Protein AF-A0A2K9NFV5-F1 (afdb_monomer)

Structure (mmCIF, N/CA/C/O backbone):
data_AF-A0A2K9NFV5-F1
#
_entry.id   AF-A0A2K9NFV5-F1
#
loop_
_atom_site.group_PDB
_atom_site.id
_atom_site.type_symbol
_atom_site.label_atom_id
_atom_site.label_alt_id
_atom_site.label_comp_id
_atom_site.label_asym_id
_atom_site.label_entity_id
_atom_site.label_seq_id
_atom_site.pdbx_PDB_ins_code
_atom_site.Cartn_x
_atom_site.Cartn_y
_atom_site.Cartn_z
_atom_site.occupancy
_atom_site.B_iso_or_equiv
_atom_site.auth_seq_id
_atom_site.auth_comp_id
_atom_site.auth_asym_id
_atom_site.auth_atom_id
_atom_site.pdbx_PDB_model_num
ATOM 1 N N . MET A 1 1 ? 14.684 -4.913 -15.120 1.00 74.38 1 MET A N 1
ATOM 2 C CA . MET A 1 1 ? 13.419 -5.597 -14.774 1.00 74.38 1 MET A CA 1
ATOM 3 C C . MET A 1 1 ? 12.395 -5.306 -15.855 1.00 74.38 1 MET A C 1
ATOM 5 O O . MET A 1 1 ? 12.165 -4.138 -16.155 1.00 74.38 1 MET A O 1
ATOM 9 N N . THR A 1 2 ? 11.836 -6.340 -16.482 1.00 85.75 2 THR A N 1
ATOM 10 C CA . THR A 1 2 ? 10.852 -6.182 -17.564 1.00 85.75 2 THR A CA 1
ATOM 11 C C . THR A 1 2 ? 9.449 -5.922 -17.002 1.00 85.75 2 THR A C 1
ATOM 13 O O . THR A 1 2 ? 9.197 -6.104 -15.810 1.00 85.75 2 THR A O 1
ATOM 16 N N . SER A 1 3 ? 8.496 -5.509 -17.845 1.00 85.94 3 SER A N 1
ATOM 17 C CA . SER A 1 3 ? 7.088 -5.398 -17.425 1.00 85.94 3 SER A CA 1
ATOM 18 C C . SER A 1 3 ? 6.488 -6.751 -17.016 1.00 85.94 3 SER A C 1
ATOM 20 O O . SER A 1 3 ? 5.606 -6.789 -16.162 1.00 85.94 3 SER A O 1
ATOM 22 N N . ALA A 1 4 ? 6.961 -7.858 -17.599 1.00 88.81 4 ALA A N 1
ATOM 23 C CA . ALA A 1 4 ? 6.512 -9.201 -17.237 1.00 88.81 4 ALA A CA 1
ATOM 24 C C . ALA A 1 4 ? 6.977 -9.583 -15.823 1.00 88.81 4 ALA A C 1
ATOM 26 O O . ALA A 1 4 ? 6.178 -10.088 -15.034 1.00 88.81 4 ALA A O 1
ATOM 27 N N . ASP A 1 5 ? 8.225 -9.258 -15.478 1.00 91.38 5 ASP A N 1
ATOM 28 C CA . ASP A 1 5 ? 8.765 -9.473 -14.130 1.00 91.38 5 ASP A CA 1
ATOM 29 C C . ASP A 1 5 ? 8.005 -8.641 -13.094 1.00 91.38 5 ASP A C 1
ATOM 31 O O . ASP A 1 5 ? 7.641 -9.148 -12.038 1.00 91.38 5 ASP A O 1
ATOM 35 N N . PHE A 1 6 ? 7.684 -7.385 -13.425 1.00 91.81 6 PHE A N 1
ATOM 36 C CA . PHE A 1 6 ? 6.887 -6.518 -12.556 1.00 91.81 6 PHE A CA 1
ATOM 37 C C . PHE A 1 6 ? 5.482 -7.059 -12.314 1.00 91.81 6 PHE A C 1
ATOM 39 O O . PHE A 1 6 ? 5.028 -7.119 -11.173 1.00 91.81 6 PHE A O 1
ATOM 46 N N . ARG A 1 7 ? 4.806 -7.536 -13.363 1.00 92.62 7 ARG A N 1
ATOM 47 C CA . ARG A 1 7 ? 3.506 -8.198 -13.210 1.00 92.62 7 ARG A CA 1
ATOM 48 C C . ARG A 1 7 ? 3.604 -9.451 -12.339 1.00 92.62 7 ARG A C 1
ATOM 50 O O . ARG A 1 7 ? 2.715 -9.689 -11.522 1.00 92.62 7 ARG A O 1
ATOM 57 N N . ARG A 1 8 ? 4.667 -10.244 -12.503 1.00 94.56 8 ARG A N 1
ATOM 58 C CA . ARG A 1 8 ? 4.910 -11.445 -11.694 1.00 94.56 8 ARG A CA 1
ATOM 59 C C . ARG A 1 8 ? 5.113 -11.086 -10.224 1.00 94.56 8 ARG A C 1
ATOM 61 O O . ARG A 1 8 ? 4.500 -11.719 -9.373 1.00 94.56 8 ARG A O 1
ATOM 68 N N . GLU A 1 9 ? 5.900 -10.051 -9.937 1.00 95.06 9 GLU A N 1
ATOM 69 C CA . GLU A 1 9 ? 6.108 -9.541 -8.578 1.00 95.06 9 GLU A CA 1
ATOM 70 C C . GLU A 1 9 ? 4.779 -9.110 -7.934 1.00 95.06 9 GLU A C 1
ATOM 72 O O . GLU A 1 9 ? 4.457 -9.546 -6.830 1.00 95.06 9 GLU A O 1
ATOM 77 N N . LEU A 1 10 ? 3.971 -8.320 -8.651 1.00 95.31 10 LEU A N 1
ATOM 78 C CA . LEU A 1 10 ? 2.656 -7.864 -8.185 1.00 95.31 10 LEU A CA 1
ATOM 79 C C . LEU A 1 10 ? 1.714 -9.032 -7.873 1.00 95.31 10 LEU A C 1
ATOM 81 O O . LEU A 1 10 ? 1.099 -9.067 -6.809 1.00 95.31 10 LEU A O 1
ATOM 85 N N . THR A 1 11 ? 1.642 -10.008 -8.779 1.00 95.25 11 THR A N 1
ATOM 86 C CA . THR A 1 11 ? 0.772 -11.185 -8.632 1.00 95.25 11 THR A CA 1
ATOM 87 C C . THR A 1 11 ? 1.238 -12.085 -7.487 1.00 95.25 11 THR A C 1
ATOM 89 O O . THR A 1 11 ? 0.414 -12.644 -6.774 1.00 95.25 11 THR A O 1
ATOM 92 N N . LEU A 1 12 ? 2.552 -12.192 -7.266 1.00 95.75 12 LEU A N 1
ATOM 93 C CA . LEU A 1 12 ? 3.117 -12.965 -6.162 1.00 95.75 12 LEU A CA 1
ATOM 94 C C . LEU A 1 12 ? 2.791 -12.342 -4.798 1.00 95.75 12 LEU A C 1
ATOM 96 O O . LEU A 1 12 ? 2.523 -13.064 -3.843 1.00 95.75 12 LEU A O 1
ATOM 100 N N . VAL A 1 13 ? 2.863 -11.013 -4.685 1.00 95.50 13 VAL A N 1
ATOM 101 C CA . VAL A 1 13 ? 2.650 -10.320 -3.404 1.00 95.50 13 VAL A CA 1
ATOM 102 C C . VAL A 1 13 ? 1.163 -10.114 -3.107 1.00 95.50 13 VAL A C 1
ATOM 104 O O . VAL A 1 13 ? 0.761 -10.207 -1.952 1.00 95.50 13 VAL A O 1
ATOM 107 N N . MET A 1 14 ? 0.350 -9.851 -4.130 1.00 94.38 14 MET A N 1
ATOM 108 C CA . MET A 1 14 ? -1.080 -9.551 -4.008 1.00 94.38 14 MET A CA 1
ATOM 109 C C . MET A 1 14 ? -1.882 -10.345 -5.055 1.00 94.38 14 MET A C 1
ATOM 111 O O . MET A 1 14 ? -2.374 -9.764 -6.029 1.00 94.38 14 MET A O 1
ATOM 115 N N . PRO A 1 15 ? -2.033 -11.671 -4.872 1.00 94.06 15 PRO A N 1
ATOM 116 C CA . PRO A 1 15 ? -2.670 -12.548 -5.859 1.00 94.06 15 PRO A CA 1
ATOM 117 C C . PRO A 1 15 ? -4.173 -12.292 -6.034 1.00 94.06 15 PRO A C 1
ATOM 119 O O . PRO A 1 15 ? -4.721 -12.572 -7.093 1.00 94.06 15 PRO A O 1
ATOM 122 N N . GLY A 1 16 ? -4.845 -11.733 -5.022 1.00 92.56 16 GLY A N 1
ATOM 123 C CA . GLY A 1 16 ? -6.282 -11.433 -5.070 1.00 92.56 16 GLY A CA 1
ATOM 124 C C . GLY A 1 16 ? -6.661 -10.188 -5.881 1.00 92.56 16 GLY A C 1
ATOM 125 O O . GLY A 1 16 ? -7.844 -9.879 -5.993 1.00 92.56 16 GLY A O 1
ATOM 126 N N . TYR A 1 17 ? -5.684 -9.455 -6.421 1.00 92.88 17 TYR A N 1
ATOM 127 C CA . TYR A 1 17 ? -5.917 -8.252 -7.220 1.00 92.88 17 TYR A CA 1
ATOM 128 C C . TYR A 1 17 ? -5.753 -8.555 -8.709 1.00 92.88 17 TYR A C 1
ATOM 130 O O . TYR A 1 17 ? -4.771 -9.163 -9.133 1.00 92.88 17 TYR A O 1
ATOM 138 N N . ASN A 1 18 ? -6.685 -8.063 -9.525 1.00 92.88 18 ASN A N 1
ATOM 139 C CA . ASN A 1 18 ? -6.529 -8.066 -10.973 1.00 92.88 18 ASN A CA 1
ATOM 140 C C . ASN A 1 18 ? -5.650 -6.882 -11.397 1.00 92.88 18 ASN A C 1
ATOM 142 O O . ASN A 1 18 ? -6.052 -5.729 -11.240 1.00 92.88 18 ASN A O 1
ATOM 146 N N . TRP A 1 19 ? -4.452 -7.170 -11.912 1.00 94.50 19 TRP A N 1
ATOM 147 C CA . TRP A 1 19 ? -3.429 -6.172 -12.228 1.00 94.50 19 TRP A CA 1
ATOM 148 C C . TRP A 1 19 ? -3.434 -5.750 -13.701 1.00 94.50 19 TRP A C 1
ATOM 150 O O . TRP A 1 19 ? -3.197 -6.557 -14.602 1.00 94.50 19 TRP A O 1
ATOM 160 N N . VAL A 1 20 ? -3.574 -4.445 -13.930 1.00 94.19 20 VAL A N 1
ATOM 161 C CA . VAL A 1 20 ? -3.403 -3.775 -15.223 1.00 94.19 20 VAL A CA 1
ATOM 162 C C . VAL A 1 20 ? -2.106 -2.973 -15.200 1.00 94.19 20 VAL A C 1
ATOM 164 O O . VAL A 1 20 ? -1.942 -2.074 -14.377 1.00 94.19 20 VAL A O 1
ATOM 167 N N . LEU A 1 21 ? -1.173 -3.286 -16.103 1.00 94.31 21 LEU A N 1
ATOM 168 C CA . LEU A 1 21 ? 0.076 -2.535 -16.254 1.00 94.31 21 LEU A CA 1
ATOM 169 C C . LEU A 1 21 ? -0.096 -1.422 -17.286 1.00 94.31 21 LEU A C 1
ATOM 171 O O . LEU A 1 21 ? -0.488 -1.669 -18.425 1.00 94.31 21 LEU A O 1
ATOM 175 N N . HIS A 1 22 ? 0.290 -0.211 -16.905 1.00 90.75 22 HIS A N 1
ATOM 176 C CA . HIS A 1 22 ? 0.273 0.969 -17.758 1.00 90.75 22 HIS A CA 1
ATOM 177 C C . HIS A 1 22 ? 1.662 1.176 -18.349 1.00 90.75 22 HIS A C 1
ATOM 179 O O . HIS A 1 22 ? 2.636 1.407 -17.628 1.00 90.75 22 HIS A O 1
ATOM 185 N N . ARG A 1 23 ? 1.767 1.082 -19.675 1.00 78.44 23 ARG A N 1
ATOM 186 C CA . ARG A 1 23 ? 3.019 1.346 -20.388 1.00 78.44 23 ARG A CA 1
ATOM 187 C C . ARG A 1 23 ? 3.164 2.850 -20.603 1.00 78.44 23 ARG A C 1
ATOM 189 O O . ARG A 1 23 ? 2.333 3.451 -21.277 1.00 78.44 23 ARG A O 1
ATOM 196 N N . SER A 1 24 ? 4.231 3.444 -20.073 1.00 75.69 24 SER A N 1
ATOM 197 C CA . SER A 1 24 ? 4.627 4.808 -20.429 1.00 75.69 24 SER A CA 1
ATOM 198 C C . SER A 1 24 ? 5.633 4.760 -21.574 1.00 75.69 24 SER A C 1
ATOM 200 O O . SER A 1 24 ? 6.654 4.086 -21.466 1.00 75.69 24 SER A O 1
ATOM 202 N N . ARG A 1 25 ? 5.356 5.476 -22.670 1.00 74.31 25 ARG A N 1
ATOM 203 C CA . ARG A 1 25 ? 6.311 5.637 -23.784 1.00 74.31 25 ARG A CA 1
ATOM 204 C C . ARG A 1 25 ? 7.403 6.668 -23.478 1.00 74.31 25 ARG A C 1
ATOM 206 O O . ARG A 1 25 ? 8.461 6.618 -24.086 1.00 74.31 25 ARG A O 1
ATOM 213 N N . TYR A 1 26 ? 7.147 7.569 -22.531 1.00 76.44 26 TYR A N 1
ATOM 214 C CA . TYR A 1 26 ? 7.995 8.733 -22.251 1.00 76.44 26 TYR A CA 1
ATOM 215 C C . TYR A 1 26 ? 8.881 8.565 -21.011 1.00 76.44 26 TYR A C 1
ATOM 217 O O . TYR A 1 26 ? 9.836 9.310 -20.833 1.00 76.44 26 TYR A O 1
ATOM 225 N N . ALA A 1 27 ? 8.580 7.590 -20.151 1.00 78.12 27 ALA A N 1
ATOM 226 C CA . ALA A 1 27 ? 9.325 7.336 -18.921 1.00 78.12 27 ALA A CA 1
ATOM 227 C C . ALA A 1 27 ? 9.629 5.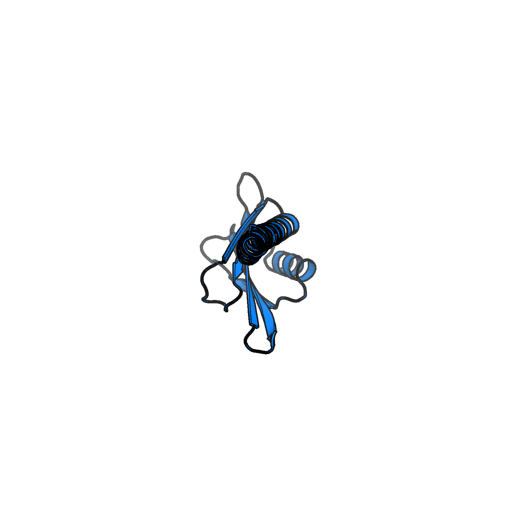834 -18.790 1.00 78.12 27 ALA A C 1
ATOM 229 O O . ALA A 1 27 ? 8.928 5.135 -18.056 1.00 78.12 27 ALA A O 1
ATOM 230 N N . PRO A 1 28 ? 10.649 5.309 -19.496 1.00 78.00 28 PRO A N 1
ATOM 231 C CA . PRO A 1 28 ? 10.972 3.878 -19.480 1.00 78.00 28 PRO A CA 1
ATOM 232 C C . PRO A 1 28 ? 11.445 3.386 -18.102 1.00 78.00 28 PRO A C 1
ATOM 234 O O . PRO A 1 28 ? 11.357 2.199 -17.795 1.00 78.00 28 PRO A O 1
ATOM 237 N N . THR A 1 29 ? 11.915 4.302 -17.253 1.00 86.88 29 THR A N 1
ATOM 238 C CA . THR A 1 29 ? 12.343 4.040 -15.874 1.00 86.88 29 THR A CA 1
ATOM 239 C C . THR A 1 29 ? 11.183 3.945 -14.882 1.00 86.88 29 THR A C 1
ATOM 241 O O . THR A 1 29 ? 11.396 3.527 -13.742 1.00 86.88 29 THR A O 1
ATOM 244 N N . VAL A 1 30 ? 9.962 4.305 -15.295 1.00 90.62 30 VAL A N 1
ATOM 245 C CA . VAL A 1 30 ? 8.766 4.305 -14.449 1.00 90.62 30 VAL A CA 1
ATOM 246 C C . VAL A 1 30 ? 7.781 3.256 -14.949 1.00 90.62 30 VAL A C 1
ATOM 248 O O . VAL A 1 30 ? 7.309 3.293 -16.083 1.00 90.62 30 VAL A O 1
ATOM 251 N N . GLN A 1 31 ? 7.418 2.329 -14.070 1.00 93.06 31 GLN A N 1
ATOM 252 C CA . GLN A 1 31 ? 6.400 1.318 -14.327 1.00 93.06 31 GLN A CA 1
ATOM 253 C C . GLN A 1 31 ? 5.214 1.573 -13.406 1.00 93.06 31 GLN A C 1
ATOM 255 O O . GLN A 1 31 ? 5.373 1.678 -12.193 1.00 93.06 31 GLN A O 1
ATOM 260 N N . ARG A 1 32 ? 4.011 1.671 -13.973 1.00 94.62 32 ARG A N 1
ATOM 261 C CA . ARG A 1 32 ? 2.781 1.892 -13.208 1.00 94.62 32 ARG A CA 1
ATOM 262 C C . ARG A 1 32 ? 1.844 0.710 -13.394 1.00 94.62 32 ARG A C 1
ATOM 264 O O . ARG A 1 32 ? 1.665 0.231 -14.509 1.00 94.62 32 ARG A O 1
ATOM 271 N N . ALA A 1 33 ? 1.225 0.263 -12.314 1.0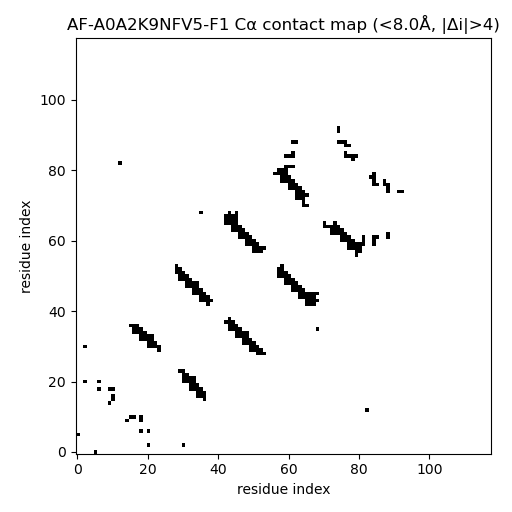0 95.19 33 ALA A N 1
ATOM 272 C CA . ALA A 1 33 ? 0.197 -0.761 -12.334 1.00 95.19 33 ALA A CA 1
ATOM 273 C C . ALA A 1 33 ? -0.994 -0.339 -11.474 1.00 95.19 33 ALA A C 1
ATOM 275 O O . ALA A 1 33 ? -0.825 0.313 -10.445 1.00 95.19 33 ALA A O 1
ATOM 276 N N . THR A 1 34 ? -2.189 -0.727 -11.899 1.00 95.12 34 THR A N 1
ATOM 277 C CA . THR A 1 34 ? -3.420 -0.595 -11.121 1.00 95.12 34 THR A CA 1
ATOM 278 C C . THR A 1 34 ? -3.966 -1.986 -10.855 1.00 95.12 34 THR A C 1
ATOM 280 O O . THR A 1 34 ? -4.176 -2.750 -11.791 1.00 95.12 34 THR A O 1
ATOM 283 N N . GLY A 1 35 ? -4.155 -2.319 -9.586 1.00 93.56 35 GLY A N 1
ATOM 284 C CA . GLY A 1 35 ? -4.783 -3.546 -9.129 1.00 93.56 35 GLY A CA 1
ATOM 285 C C . GLY A 1 35 ? -6.195 -3.250 -8.656 1.00 93.56 35 GLY A C 1
ATOM 286 O O . GLY A 1 35 ? -6.390 -2.317 -7.884 1.00 93.56 35 GLY A O 1
ATOM 287 N N . THR A 1 36 ? -7.172 -4.047 -9.066 1.00 92.38 36 THR A N 1
ATOM 288 C CA . THR A 1 36 ? -8.537 -3.962 -8.531 1.00 92.38 36 THR A CA 1
ATOM 289 C C . THR A 1 36 ? -8.955 -5.293 -7.936 1.00 92.38 36 THR A C 1
ATOM 291 O O . THR A 1 36 ? -8.778 -6.333 -8.572 1.00 92.38 36 THR A O 1
ATOM 294 N N . GLN A 1 37 ? -9.543 -5.257 -6.748 1.00 91.44 37 GLN A N 1
ATOM 295 C CA . GLN A 1 37 ? -10.150 -6.410 -6.098 1.00 91.44 37 GLN A CA 1
ATOM 296 C C . GLN A 1 37 ? -11.603 -6.071 -5.763 1.00 91.44 37 GLN A C 1
ATOM 298 O O . GLN A 1 37 ? -11.887 -5.033 -5.166 1.00 91.44 37 GLN A O 1
ATOM 303 N N . SER A 1 38 ? -12.525 -6.930 -6.196 1.00 84.38 38 SER A N 1
ATOM 304 C CA . SER A 1 38 ? -13.950 -6.810 -5.887 1.00 84.38 38 SER A CA 1
ATOM 305 C C . SER A 1 38 ? -14.363 -7.936 -4.948 1.00 84.38 38 SER A C 1
ATOM 307 O O . SER A 1 38 ? -13.983 -9.086 -5.166 1.00 84.38 38 SER A O 1
ATOM 309 N N . SER A 1 39 ? -15.131 -7.611 -3.909 1.00 76.19 39 SER A N 1
ATOM 310 C CA . SER A 1 39 ? -15.672 -8.578 -2.940 1.00 76.19 39 SER A CA 1
ATOM 311 C C . SER A 1 39 ? -17.204 -8.686 -2.982 1.00 76.19 39 SER A C 1
ATOM 313 O O . SER A 1 39 ? -17.829 -9.060 -1.993 1.00 76.19 39 SER A O 1
ATOM 315 N N . GLY A 1 40 ? -17.820 -8.392 -4.134 1.00 67.75 40 GLY A N 1
ATOM 316 C CA . GLY A 1 40 ? -19.279 -8.298 -4.263 1.00 67.75 40 GLY A CA 1
ATOM 317 C C . GLY A 1 40 ? -19.848 -7.017 -3.630 1.00 67.75 40 GLY A C 1
ATOM 318 O O . GLY A 1 40 ? -19.129 -6.252 -2.988 1.00 67.75 40 GLY A O 1
ATOM 319 N N . PHE A 1 41 ? -21.138 -6.737 -3.855 1.00 58.53 41 PHE A N 1
ATOM 320 C CA . PHE A 1 41 ? -21.855 -5.576 -3.287 1.00 58.53 41 PHE A CA 1
ATOM 321 C C . PHE A 1 41 ? -21.147 -4.211 -3.476 1.00 58.53 41 PHE A C 1
ATOM 323 O O . PHE A 1 41 ? -20.957 -3.463 -2.521 1.00 58.53 41 PHE A O 1
ATOM 330 N N . ASN A 1 42 ? -20.733 -3.868 -4.705 1.00 60.16 42 ASN A N 1
ATOM 331 C CA . ASN A 1 42 ? -20.090 -2.580 -5.043 1.00 60.16 42 ASN A CA 1
ATOM 332 C C . ASN A 1 42 ? -18.835 -2.220 -4.216 1.00 60.16 42 ASN A C 1
ATOM 334 O O . ASN A 1 42 ? -18.385 -1.075 -4.240 1.00 60.16 42 ASN A O 1
ATOM 338 N N . ARG A 1 43 ? -18.231 -3.184 -3.509 1.00 68.69 43 ARG A N 1
ATOM 339 C CA . ARG A 1 43 ? -16.973 -2.981 -2.785 1.00 68.69 43 ARG A CA 1
ATOM 340 C C . ARG A 1 43 ? -15.820 -3.196 -3.757 1.00 68.69 43 ARG A C 1
ATOM 342 O O . ARG A 1 43 ? -15.585 -4.324 -4.199 1.00 68.69 43 ARG A O 1
ATOM 349 N N . LEU A 1 44 ? -15.137 -2.109 -4.118 1.00 84.81 44 LEU A N 1
ATOM 350 C CA . LEU A 1 44 ? -13.977 -2.133 -5.007 1.00 84.81 44 LEU A CA 1
ATOM 351 C C . LEU A 1 44 ? -12.755 -1.562 -4.292 1.00 84.81 44 LEU A C 1
ATOM 353 O O . LEU A 1 44 ? -12.618 -0.347 -4.158 1.00 84.81 44 LEU A O 1
ATOM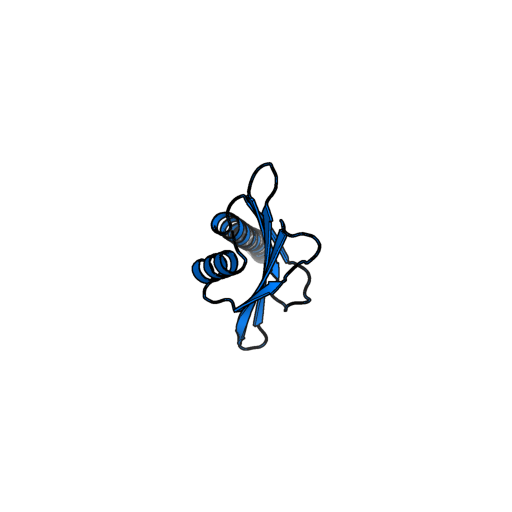 357 N N . SER A 1 45 ? -11.839 -2.446 -3.906 1.00 88.62 45 SER A N 1
ATOM 358 C CA . SER A 1 45 ? -10.505 -2.049 -3.473 1.00 88.62 45 SER A CA 1
ATOM 359 C C . SER A 1 45 ? -9.642 -1.774 -4.699 1.00 88.62 45 SER A C 1
ATOM 361 O O . SER A 1 45 ? -9.477 -2.645 -5.561 1.00 88.62 45 SER A O 1
ATOM 363 N N . THR A 1 46 ? -9.091 -0.568 -4.790 1.00 93.00 46 THR A N 1
ATOM 364 C CA . THR A 1 46 ? -8.164 -0.178 -5.854 1.00 93.00 46 THR A CA 1
ATOM 365 C C . THR A 1 46 ? -6.795 0.106 -5.265 1.00 93.00 46 THR A C 1
ATOM 367 O O . THR A 1 46 ? -6.656 0.933 -4.370 1.00 93.00 46 THR A O 1
ATO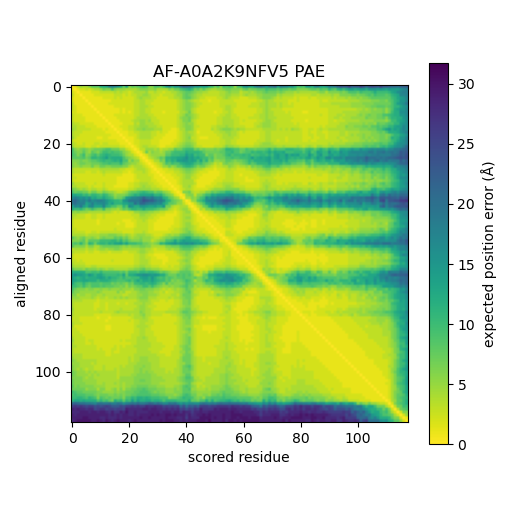M 370 N N . LEU A 1 47 ? -5.770 -0.529 -5.826 1.00 94.81 47 LEU A N 1
ATOM 371 C CA . LEU A 1 47 ? -4.370 -0.241 -5.559 1.00 94.81 47 LEU A CA 1
ATOM 372 C C . LEU A 1 47 ? -3.711 0.353 -6.795 1.00 94.81 47 LEU A C 1
ATOM 374 O O . LEU A 1 47 ? -3.884 -0.140 -7.906 1.00 94.81 47 LEU A O 1
ATOM 378 N N . GLN A 1 48 ? -2.889 1.374 -6.608 1.00 95.50 48 GLN A N 1
ATOM 379 C CA . GLN A 1 48 ? -1.947 1.829 -7.618 1.00 95.50 48 GLN A CA 1
ATOM 380 C C . GLN A 1 48 ? -0.533 1.601 -7.107 1.00 95.50 48 GLN A C 1
ATOM 382 O O . GLN A 1 48 ? -0.202 2.006 -6.000 1.00 95.50 48 GLN A O 1
ATOM 387 N N . VAL A 1 49 ? 0.305 0.984 -7.933 1.00 96.38 49 VAL A N 1
ATOM 388 C CA . VAL A 1 49 ? 1.727 0.793 -7.660 1.00 96.38 49 VAL A CA 1
ATOM 389 C C . VAL A 1 49 ? 2.521 1.512 -8.735 1.00 96.38 49 VAL A C 1
ATOM 391 O O . VAL A 1 49 ? 2.317 1.284 -9.928 1.00 96.38 49 VAL A O 1
ATOM 394 N N . VAL A 1 50 ? 3.441 2.370 -8.317 1.00 95.44 50 VAL A N 1
ATOM 395 C CA . VAL A 1 50 ? 4.422 3.014 -9.187 1.00 95.44 50 VAL A CA 1
ATOM 396 C C . VAL A 1 50 ? 5.800 2.557 -8.746 1.00 95.44 50 VAL A C 1
ATOM 398 O O . VAL A 1 50 ? 6.209 2.796 -7.614 1.00 95.44 50 VAL A O 1
ATOM 401 N N . ARG A 1 51 ? 6.511 1.890 -9.646 1.00 94.44 51 ARG A N 1
ATOM 402 C CA . ARG A 1 51 ? 7.912 1.527 -9.485 1.00 94.44 51 ARG A CA 1
ATOM 403 C C . ARG A 1 51 ? 8.754 2.510 -10.284 1.00 94.44 51 ARG A C 1
ATOM 405 O O . ARG A 1 51 ? 8.573 2.619 -11.496 1.00 94.44 51 ARG A O 1
ATOM 412 N N . THR A 1 52 ? 9.693 3.170 -9.625 1.00 93.06 52 THR A N 1
ATOM 413 C CA . THR A 1 52 ? 10.625 4.104 -10.258 1.00 93.06 52 THR A CA 1
ATOM 414 C C . THR A 1 52 ? 12.042 3.579 -10.096 1.00 93.06 52 THR A C 1
ATOM 416 O O . THR A 1 52 ? 12.485 3.292 -8.985 1.00 93.06 52 THR A O 1
ATOM 419 N N . GLN A 1 53 ? 12.756 3.440 -11.210 1.00 91.06 53 GLN A N 1
ATOM 420 C CA . GLN A 1 53 ? 14.178 3.120 -11.228 1.00 91.06 53 GLN A CA 1
ATOM 421 C C . GLN A 1 53 ? 14.979 4.415 -11.399 1.00 91.06 53 GLN A C 1
ATOM 423 O O . GLN A 1 53 ? 15.016 4.979 -12.490 1.00 91.06 53 GLN A O 1
ATOM 428 N N . GLY A 1 54 ? 15.607 4.885 -10.324 1.00 86.12 54 GLY A N 1
ATOM 429 C CA . GLY A 1 54 ? 16.507 6.037 -10.345 1.00 86.12 54 GLY A CA 1
ATOM 430 C C . GLY A 1 54 ? 17.974 5.636 -10.195 1.00 86.12 54 GLY A C 1
ATOM 431 O O . GLY A 1 54 ? 18.298 4.460 -10.011 1.00 86.12 54 GLY A O 1
ATO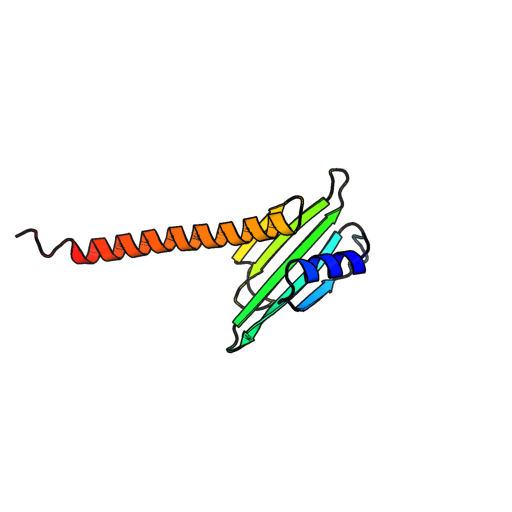M 432 N N . ALA A 1 55 ? 18.860 6.634 -10.222 1.00 81.88 55 ALA A N 1
ATOM 433 C CA . ALA A 1 55 ? 20.292 6.451 -9.971 1.00 81.88 55 ALA A CA 1
ATOM 434 C C . ALA A 1 55 ? 20.583 5.957 -8.539 1.00 81.88 55 ALA A C 1
ATOM 436 O O . ALA A 1 55 ? 21.494 5.166 -8.330 1.00 81.88 55 ALA A O 1
ATOM 437 N N . SER A 1 56 ? 19.769 6.373 -7.564 1.00 81.31 56 SER A N 1
ATOM 438 C CA . SER A 1 56 ? 19.872 5.983 -6.150 1.00 81.31 56 SER A CA 1
ATOM 439 C C . SER A 1 56 ? 19.208 4.640 -5.813 1.00 81.31 56 SER A C 1
ATOM 441 O O . SER A 1 56 ? 19.199 4.236 -4.652 1.00 81.31 56 SER A O 1
ATOM 443 N N . GLY A 1 57 ? 18.644 3.940 -6.805 1.00 88.81 57 GLY A N 1
ATOM 444 C CA . GLY A 1 57 ? 18.016 2.631 -6.632 1.00 88.81 57 GLY A CA 1
ATOM 445 C C . GLY A 1 57 ? 16.554 2.574 -7.077 1.00 88.81 57 GLY A C 1
ATOM 446 O O . GLY A 1 57 ? 16.065 3.414 -7.833 1.00 88.81 57 GLY A O 1
ATOM 447 N N . THR A 1 58 ? 15.856 1.524 -6.635 1.00 93.25 58 THR A N 1
ATOM 448 C CA . THR A 1 58 ? 14.429 1.320 -6.930 1.00 93.25 58 THR A CA 1
ATOM 449 C C . THR A 1 58 ? 13.579 1.883 -5.799 1.00 93.25 58 THR A C 1
ATOM 451 O O . THR A 1 58 ? 13.833 1.582 -4.633 1.00 93.25 58 THR A O 1
ATOM 454 N N . SER A 1 59 ? 12.535 2.635 -6.139 1.00 95.12 59 SER A N 1
ATOM 455 C CA . SER A 1 59 ? 11.466 2.989 -5.207 1.00 95.12 59 SER A CA 1
ATOM 456 C C . SER A 1 59 ? 10.121 2.445 -5.681 1.00 95.12 59 SER A C 1
ATOM 458 O O . SER A 1 59 ? 9.867 2.294 -6.878 1.00 95.12 59 SER A O 1
ATOM 460 N N . TYR A 1 60 ? 9.266 2.134 -4.715 1.00 96.50 60 TYR A N 1
ATOM 461 C CA . TYR A 1 60 ? 7.895 1.686 -4.890 1.00 96.50 60 TYR A CA 1
ATOM 462 C C . TYR A 1 60 ? 6.990 2.637 -4.121 1.00 96.50 60 TYR A C 1
ATOM 464 O O . TYR A 1 60 ? 7.063 2.695 -2.896 1.00 96.50 60 TYR A O 1
ATOM 472 N N . GLN A 1 61 ? 6.132 3.351 -4.837 1.00 97.31 61 GLN A N 1
ATOM 473 C CA . GLN A 1 61 ? 5.019 4.100 -4.269 1.00 97.31 61 GLN A CA 1
ATOM 474 C C . GLN A 1 61 ? 3.745 3.277 -4.439 1.00 97.31 61 GLN A C 1
ATOM 476 O O . GLN A 1 61 ? 3.455 2.795 -5.536 1.00 97.31 61 GLN A O 1
ATOM 481 N N . VAL A 1 62 ? 2.977 3.129 -3.366 1.00 97.25 62 VAL A N 1
ATOM 482 C CA . VAL A 1 62 ? 1.690 2.435 -3.371 1.00 97.25 62 VAL A CA 1
ATOM 483 C C . VAL A 1 62 ? 0.612 3.381 -2.870 1.00 97.25 62 VAL A C 1
ATOM 485 O O . VAL A 1 62 ? 0.809 4.053 -1.862 1.00 97.25 62 VAL A O 1
ATOM 488 N N . LYS A 1 63 ? -0.523 3.419 -3.564 1.00 96.19 63 LYS A N 1
ATOM 489 C CA . LYS A 1 63 ? -1.723 4.171 -3.183 1.00 96.19 63 LYS A CA 1
ATOM 490 C C . LYS A 1 63 ? -2.921 3.241 -3.132 1.00 96.19 63 LYS A C 1
ATOM 492 O O . LYS A 1 63 ? -2.971 2.290 -3.912 1.00 96.19 63 LYS A O 1
ATOM 497 N N . SER A 1 64 ? -3.872 3.522 -2.250 1.00 94.25 64 SER A N 1
ATOM 498 C CA . SER A 1 64 ? -5.088 2.720 -2.099 1.00 94.25 64 SER A CA 1
ATOM 499 C C . SER A 1 64 ? -6.341 3.587 -2.000 1.00 94.25 64 SER A C 1
ATOM 501 O O . SER A 1 64 ? -6.291 4.698 -1.468 1.00 94.25 64 SER A O 1
ATOM 503 N N . SER A 1 65 ? -7.457 3.074 -2.517 1.00 91.25 65 SER A N 1
ATOM 504 C CA . SER A 1 65 ? -8.804 3.632 -2.348 1.00 91.25 65 SER A CA 1
ATOM 505 C C . SER A 1 65 ? -9.849 2.513 -2.234 1.00 91.25 65 SER A C 1
ATOM 507 O O . SER A 1 65 ? -9.715 1.461 -2.867 1.00 91.25 65 SER A O 1
ATOM 509 N N . GLY A 1 66 ? -10.889 2.724 -1.419 1.00 82.50 66 GLY A N 1
ATOM 510 C CA . GLY A 1 66 ? -11.960 1.746 -1.172 1.00 82.50 66 GLY A CA 1
ATOM 51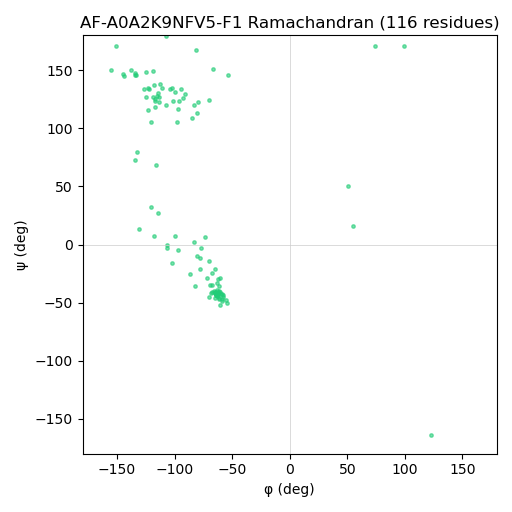1 C C . GLY A 1 66 ? -13.230 1.940 -2.012 1.00 82.50 66 GLY A C 1
ATOM 512 O O . GLY A 1 66 ? -14.148 1.121 -1.943 1.00 82.50 66 GLY A O 1
ATOM 513 N N . HIS A 1 67 ? -13.302 3.016 -2.804 1.00 76.94 67 HIS A N 1
ATOM 514 C CA . HIS A 1 67 ? -14.529 3.473 -3.475 1.00 76.94 67 HIS A CA 1
ATOM 515 C C . HIS A 1 67 ? -14.421 3.525 -5.006 1.00 76.94 67 HIS A C 1
ATOM 517 O O . HIS A 1 67 ? -15.035 4.363 -5.666 1.00 76.94 67 HIS A O 1
ATOM 523 N N . GLY A 1 68 ? -13.645 2.621 -5.598 1.00 73.31 68 GLY A N 1
ATOM 524 C CA . GLY A 1 68 ? -13.522 2.524 -7.050 1.00 73.31 68 GLY A CA 1
ATOM 525 C C . GLY A 1 68 ? -12.282 3.197 -7.648 1.00 73.31 68 GLY A C 1
ATOM 526 O O . GLY A 1 68 ? -11.562 3.945 -6.990 1.00 73.31 68 GLY A O 1
ATOM 527 N N . ALA A 1 69 ? -12.044 2.957 -8.942 1.00 70.56 69 ALA A N 1
ATOM 528 C CA . ALA A 1 69 ? -10.800 3.349 -9.616 1.00 70.56 69 ALA A CA 1
ATOM 529 C C . ALA A 1 69 ? -10.616 4.865 -9.836 1.00 70.56 69 ALA A C 1
ATOM 531 O O . ALA A 1 69 ? -9.516 5.304 -10.167 1.00 70.56 69 ALA A O 1
ATOM 532 N N . LYS A 1 70 ? -11.685 5.657 -9.680 1.00 79.19 70 LYS A N 1
ATOM 533 C CA . LYS A 1 70 ? -11.671 7.128 -9.785 1.00 79.19 70 LYS A CA 1
ATOM 534 C C . LYS A 1 70 ? -11.793 7.832 -8.429 1.00 79.19 70 LYS A C 1
ATOM 536 O O . LYS A 1 70 ? -11.830 9.058 -8.396 1.00 79.19 70 LYS A O 1
ATOM 541 N N . ALA A 1 71 ? -11.895 7.079 -7.334 1.00 82.50 71 ALA A N 1
ATOM 542 C CA . ALA A 1 71 ? -11.973 7.667 -6.007 1.00 82.50 71 ALA A CA 1
ATOM 543 C C . ALA A 1 71 ? -10.655 8.373 -5.638 1.00 82.50 71 ALA 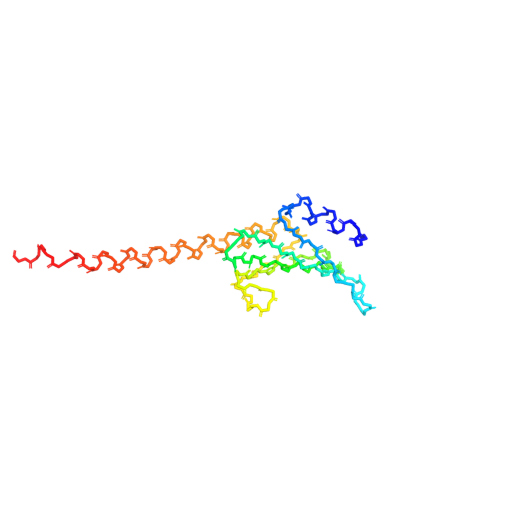A C 1
ATOM 545 O O . ALA A 1 71 ? -9.590 7.952 -6.105 1.00 82.50 71 ALA A O 1
ATOM 546 N N . PRO A 1 72 ? -10.704 9.417 -4.789 1.00 87.50 72 PRO A N 1
ATOM 547 C CA . PRO A 1 72 ? -9.507 9.979 -4.179 1.00 87.50 72 PRO A CA 1
ATOM 548 C C . PRO A 1 72 ? -8.682 8.896 -3.478 1.00 87.50 72 PRO A C 1
ATOM 550 O O . PRO A 1 72 ? -9.229 7.947 -2.913 1.00 87.50 72 PRO A O 1
ATOM 553 N N . TRP A 1 73 ? -7.359 9.039 -3.508 1.00 92.06 73 TRP A N 1
ATOM 554 C CA . TRP A 1 73 ? -6.474 8.142 -2.770 1.00 92.06 73 TRP A CA 1
ATOM 555 C C . TRP A 1 73 ? -6.617 8.403 -1.273 1.00 92.06 73 TRP A C 1
ATOM 557 O O . TRP A 1 73 ? -6.432 9.530 -0.821 1.00 92.06 73 TRP A O 1
ATOM 567 N N . GLU A 1 74 ? -6.929 7.361 -0.511 1.00 92.44 74 GLU A N 1
ATOM 568 C CA . GLU A 1 74 ? -7.142 7.456 0.938 1.00 92.44 74 GLU A CA 1
ATOM 569 C C . GLU A 1 74 ? -5.836 7.321 1.722 1.00 92.44 74 GLU A C 1
ATOM 571 O O . GLU A 1 74 ? -5.716 7.804 2.844 1.00 92.44 74 GLU A O 1
ATOM 576 N N . GLY A 1 75 ? -4.849 6.648 1.135 1.00 93.75 75 GLY A N 1
ATOM 577 C CA . GLY A 1 75 ? -3.545 6.454 1.743 1.00 93.75 75 GLY A CA 1
ATOM 578 C C . GLY A 1 75 ? -2.478 6.213 0.692 1.00 93.75 75 GLY A C 1
ATOM 579 O O . GLY A 1 75 ? -2.743 5.655 -0.379 1.00 93.75 75 GLY A O 1
ATOM 580 N N . GLU A 1 76 ? -1.260 6.624 1.022 1.00 96.94 76 GLU A N 1
ATOM 581 C CA . GLU A 1 76 ? -0.073 6.332 0.236 1.00 96.94 76 GLU A CA 1
ATOM 582 C C . GLU A 1 76 ? 1.108 5.947 1.126 1.00 96.94 76 GLU A C 1
ATOM 584 O O . GLU A 1 76 ? 1.220 6.385 2.270 1.00 96.94 76 GLU A O 1
ATOM 589 N N . ALA A 1 77 ? 1.992 5.113 0.589 1.00 97.19 77 ALA A N 1
ATOM 590 C CA . ALA A 1 77 ? 3.254 4.759 1.218 1.00 97.19 77 ALA A CA 1
ATOM 591 C C . ALA A 1 77 ? 4.334 4.577 0.152 1.00 97.19 77 ALA A C 1
ATOM 593 O O . ALA A 1 77 ? 4.056 4.102 -0.951 1.00 97.19 77 ALA A O 1
ATOM 594 N N . THR A 1 78 ? 5.574 4.924 0.495 1.00 96.88 78 THR A N 1
ATOM 595 C CA . THR A 1 78 ? 6.731 4.760 -0.390 1.00 96.88 78 THR A CA 1
ATOM 596 C C . THR A 1 78 ? 7.829 3.987 0.324 1.00 96.88 78 THR A C 1
ATOM 598 O O . THR A 1 78 ? 8.155 4.288 1.468 1.00 96.88 78 THR A O 1
ATOM 601 N N . ASN A 1 79 ? 8.417 2.997 -0.348 1.00 96.75 79 ASN A N 1
ATOM 602 C CA . ASN A 1 79 ? 9.534 2.218 0.186 1.00 96.75 79 ASN A CA 1
ATOM 603 C C . ASN A 1 79 ? 10.451 1.707 -0.941 1.00 96.75 79 ASN A C 1
ATOM 605 O O . ASN A 1 79 ? 10.113 1.792 -2.118 1.00 96.75 79 ASN A O 1
ATOM 609 N N . THR A 1 80 ? 11.608 1.141 -0.604 1.00 94.69 80 THR A N 1
ATOM 610 C CA . THR A 1 80 ? 12.557 0.559 -1.571 1.00 94.69 80 THR A CA 1
ATOM 611 C C . THR A 1 80 ? 12.147 -0.828 -2.070 1.00 94.69 80 THR A C 1
ATOM 613 O O . THR A 1 80 ? 12.699 -1.322 -3.049 1.00 94.69 80 THR A O 1
ATOM 616 N N . SER A 1 81 ? 11.153 -1.462 -1.437 1.00 94.94 81 SER A N 1
ATOM 617 C CA . SER A 1 81 ? 10.581 -2.738 -1.891 1.00 94.94 81 SER A CA 1
ATOM 618 C C . SER A 1 81 ? 9.057 -2.726 -1.853 1.00 94.94 81 SER A C 1
ATOM 620 O O . SER A 1 81 ? 8.456 -2.159 -0.936 1.00 94.94 81 SER A O 1
ATOM 622 N N . LEU A 1 82 ? 8.435 -3.427 -2.807 1.00 95.75 82 LEU A N 1
ATOM 623 C CA . LEU A 1 82 ? 6.980 -3.535 -2.921 1.00 95.75 82 LEU A CA 1
ATOM 624 C C . LEU A 1 82 ? 6.333 -4.063 -1.634 1.00 95.75 82 LEU A C 1
ATOM 626 O O . LEU A 1 82 ? 5.378 -3.481 -1.126 1.00 95.75 82 LEU A O 1
ATOM 630 N N . ARG A 1 83 ? 6.880 -5.152 -1.075 1.00 96.69 83 ARG A N 1
ATOM 631 C CA . ARG A 1 83 ? 6.353 -5.781 0.147 1.00 96.69 83 ARG A CA 1
ATOM 632 C C . ARG A 1 83 ? 6.389 -4.836 1.346 1.00 96.69 83 ARG A C 1
ATOM 634 O O . ARG A 1 83 ? 5.448 -4.834 2.134 1.00 96.69 83 ARG A O 1
ATOM 641 N N . ARG A 1 84 ? 7.462 -4.049 1.494 1.00 97.06 84 ARG A N 1
ATOM 642 C CA . ARG A 1 84 ? 7.562 -3.067 2.583 1.00 97.06 84 ARG A CA 1
ATOM 643 C C . ARG A 1 84 ? 6.588 -1.914 2.368 1.00 97.06 84 ARG A C 1
ATOM 645 O O . ARG A 1 84 ? 5.848 -1.616 3.290 1.00 97.06 84 ARG A O 1
ATOM 652 N N . ALA A 1 85 ? 6.496 -1.364 1.155 1.00 97.31 85 ALA A N 1
ATOM 653 C CA . ALA A 1 85 ? 5.548 -0.288 0.852 1.00 97.31 85 ALA A CA 1
ATOM 654 C C . ALA A 1 85 ? 4.089 -0.700 1.132 1.00 97.31 85 ALA A C 1
ATOM 656 O O . ALA A 1 85 ? 3.342 0.047 1.756 1.00 97.31 85 ALA A O 1
ATOM 657 N N . LEU A 1 86 ? 3.694 -1.919 0.743 1.00 96.62 86 LEU A N 1
ATOM 658 C CA . LEU A 1 86 ? 2.363 -2.461 1.046 1.00 96.62 86 LEU A CA 1
ATOM 659 C C . LEU A 1 86 ? 2.134 -2.657 2.550 1.00 96.62 86 LEU A C 1
ATOM 661 O O . LEU A 1 86 ? 1.061 -2.334 3.055 1.00 96.62 86 LEU A O 1
ATOM 665 N N . ARG A 1 87 ? 3.139 -3.160 3.275 1.00 96.69 87 ARG A N 1
ATOM 666 C CA . ARG A 1 87 ? 3.068 -3.321 4.734 1.00 96.69 87 ARG A CA 1
ATOM 667 C C . ARG A 1 87 ? 2.954 -1.976 5.448 1.00 96.69 87 ARG A C 1
ATOM 669 O O . ARG A 1 87 ? 2.183 -1.866 6.396 1.00 96.69 87 ARG A O 1
ATOM 676 N N . ASP A 1 88 ? 3.690 -0.968 4.995 1.00 97.56 88 ASP A N 1
ATOM 677 C CA . ASP A 1 88 ? 3.639 0.385 5.549 1.00 97.56 88 ASP A CA 1
ATOM 678 C C . ASP A 1 88 ? 2.256 1.007 5.328 1.00 97.56 88 ASP A C 1
ATOM 680 O O . ASP A 1 88 ? 1.677 1.563 6.260 1.00 97.56 88 ASP A O 1
ATOM 684 N N . LEU A 1 89 ? 1.676 0.824 4.136 1.00 96.44 89 LEU A N 1
ATOM 685 C CA . LEU A 1 89 ? 0.311 1.259 3.836 1.00 96.44 89 LEU A CA 1
ATOM 686 C C . LEU A 1 89 ? -0.732 0.531 4.699 1.00 96.44 89 LEU A C 1
ATOM 688 O O . LEU A 1 89 ? -1.644 1.153 5.238 1.00 96.44 89 LEU A O 1
ATOM 692 N N . GLN A 1 90 ? -0.583 -0.778 4.900 1.00 95.44 90 GLN A N 1
ATOM 693 C CA . GLN A 1 90 ? -1.455 -1.531 5.805 1.00 95.44 90 GLN A CA 1
ATOM 694 C C . GLN A 1 90 ? -1.340 -1.026 7.253 1.00 95.44 90 GLN A C 1
ATOM 696 O O . GLN A 1 90 ? -2.352 -0.851 7.932 1.00 95.44 90 GLN A O 1
ATOM 701 N N . LYS A 1 91 ? -0.117 -0.754 7.721 1.00 97.50 91 LYS A N 1
ATOM 702 C CA . LYS A 1 91 ? 0.139 -0.209 9.058 1.00 97.50 91 LYS A CA 1
ATOM 703 C C . LYS A 1 91 ? -0.469 1.185 9.225 1.00 97.50 91 LYS A C 1
ATOM 705 O O . LYS A 1 91 ? -1.022 1.473 10.284 1.00 97.50 91 LYS A O 1
ATOM 710 N N . LEU A 1 92 ? -0.413 2.030 8.192 1.00 95.75 92 LEU A N 1
ATOM 711 C CA . LEU A 1 92 ? -1.084 3.333 8.168 1.00 95.75 92 LEU A CA 1
ATOM 712 C C . LEU A 1 92 ? -2.585 3.177 8.465 1.00 95.75 92 LEU A C 1
ATOM 714 O O . LEU A 1 92 ? -3.088 3.813 9.392 1.00 95.75 92 LEU A O 1
ATOM 718 N N . TYR A 1 93 ? -3.273 2.270 7.767 1.00 94.94 93 TYR A N 1
ATOM 719 C CA . TYR A 1 93 ? -4.699 2.021 8.001 1.00 94.94 93 TYR A CA 1
ATOM 720 C C . TYR A 1 93 ? -4.996 1.431 9.385 1.00 94.94 93 TYR A C 1
ATOM 722 O O . TYR A 1 93 ? -5.940 1.861 10.046 1.00 94.94 93 TYR A O 1
ATOM 730 N N . GLN A 1 94 ? -4.174 0.502 9.879 1.00 96.94 94 GLN A N 1
ATOM 731 C CA . GLN A 1 94 ? -4.319 -0.052 11.235 1.00 96.94 94 GLN A CA 1
ATOM 732 C C . GLN A 1 94 ? -4.152 1.018 12.323 1.00 96.94 94 GLN A C 1
ATOM 734 O O . GLN A 1 94 ? -4.912 1.049 13.296 1.00 96.94 94 GLN A O 1
ATOM 739 N N . ASN A 1 95 ? -3.191 1.927 12.149 1.00 96.88 95 ASN A N 1
ATOM 740 C CA . ASN A 1 95 ? -2.992 3.058 13.051 1.00 96.88 95 ASN A CA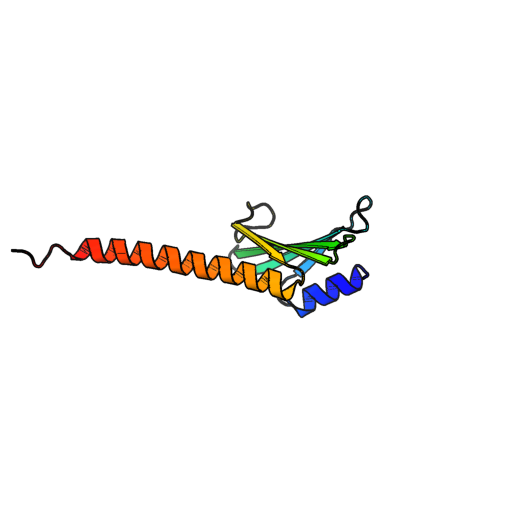 1
ATOM 741 C C . ASN A 1 95 ? -4.196 4.006 13.020 1.00 96.88 95 ASN A C 1
ATOM 743 O O . ASN A 1 95 ? -4.641 4.469 14.070 1.00 96.88 95 ASN A O 1
ATOM 747 N N . GLN A 1 96 ? -4.743 4.274 11.831 1.00 95.94 96 GLN A N 1
ATOM 748 C CA . GLN A 1 96 ? -5.909 5.136 11.659 1.00 95.94 96 GLN A CA 1
ATOM 749 C C . GLN A 1 96 ? -7.161 4.535 12.311 1.00 95.94 96 GLN A C 1
ATOM 751 O O . GLN A 1 96 ? -7.831 5.219 13.085 1.00 95.94 96 GLN A O 1
ATOM 756 N N . ALA A 1 97 ? -7.421 3.243 12.098 1.00 96.25 97 ALA A N 1
ATOM 757 C CA . ALA A 1 97 ? -8.489 2.514 12.778 1.00 96.25 97 ALA A CA 1
ATOM 758 C C . ALA A 1 97 ? -8.324 2.560 14.307 1.00 96.25 97 ALA A C 1
ATOM 760 O O . ALA A 1 97 ? -9.269 2.880 15.024 1.00 96.25 97 ALA A O 1
ATOM 761 N N . SER A 1 98 ? -7.105 2.333 14.808 1.00 97.38 98 SER A N 1
ATOM 762 C CA . SER A 1 98 ? -6.813 2.401 16.247 1.00 97.38 98 SER A CA 1
ATOM 763 C C . SER A 1 98 ? -7.053 3.802 16.820 1.00 97.38 98 SER A C 1
ATOM 765 O O . SER A 1 98 ? -7.613 3.942 17.906 1.00 97.38 98 SER A O 1
ATOM 767 N N . LYS A 1 99 ? -6.651 4.852 16.089 1.00 97.81 99 LYS A N 1
ATOM 768 C CA . LYS A 1 99 ? -6.875 6.250 16.478 1.00 97.81 99 LYS A CA 1
ATOM 769 C C . LYS A 1 99 ? -8.367 6.544 16.600 1.00 97.81 99 LYS A C 1
ATOM 771 O O . LYS A 1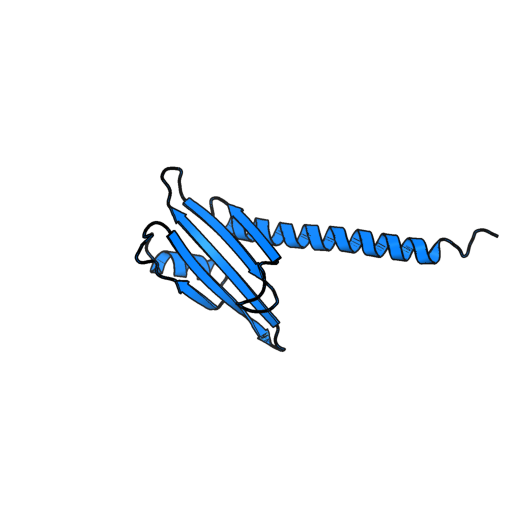 99 ? -8.797 7.049 17.634 1.00 97.81 99 LYS A O 1
ATOM 776 N N . TYR A 1 100 ? -9.150 6.221 15.574 1.00 97.44 100 TYR A N 1
ATOM 777 C CA . TYR A 1 100 ? -10.585 6.501 15.585 1.00 97.44 100 TYR A CA 1
ATOM 778 C C . TYR A 1 100 ? -11.349 5.640 16.592 1.00 97.44 100 TYR A C 1
ATOM 780 O O . TYR A 1 100 ? -12.249 6.157 17.247 1.00 97.44 100 TYR A O 1
ATOM 788 N N . GLY A 1 101 ? -10.943 4.386 16.808 1.00 97.94 101 GLY A N 1
ATOM 789 C CA . GLY A 1 101 ? -11.514 3.541 17.860 1.00 97.94 101 GLY A CA 1
ATOM 790 C C . GLY A 1 101 ? -11.345 4.143 19.258 1.00 97.94 101 GLY A C 1
ATOM 791 O O . GLY A 1 101 ? -12.295 4.177 20.035 1.00 97.94 101 GLY A O 1
ATOM 792 N N . ARG A 1 102 ? -10.168 4.708 19.567 1.00 97.50 102 ARG A N 1
ATOM 793 C CA . ARG A 1 102 ? -9.936 5.408 20.846 1.00 97.50 102 ARG A CA 1
ATOM 794 C C . ARG A 1 102 ? -10.802 6.657 20.998 1.00 97.50 102 ARG A C 1
ATOM 796 O O . ARG A 1 102 ? -11.309 6.906 22.086 1.00 97.50 102 ARG A O 1
ATOM 803 N N . LEU A 1 103 ? -10.966 7.433 19.926 1.00 97.56 103 LEU A N 1
ATOM 804 C CA . LEU A 1 103 ? -11.820 8.624 19.939 1.00 97.56 103 LEU A CA 1
ATOM 805 C C . LEU A 1 103 ? -13.290 8.253 20.182 1.00 97.56 103 LEU A C 1
ATOM 807 O O . LEU A 1 103 ? -13.935 8.874 21.021 1.00 97.56 103 LEU A O 1
ATOM 811 N N . ALA A 1 104 ? -13.790 7.204 19.524 1.00 97.56 104 ALA A N 1
ATOM 812 C CA . ALA A 1 104 ? -15.146 6.701 19.743 1.00 97.56 104 ALA A CA 1
ATOM 813 C C . ALA A 1 104 ? -15.354 6.216 21.189 1.00 97.56 104 ALA A C 1
ATOM 815 O O . ALA A 1 104 ? -16.315 6.623 21.838 1.00 97.56 104 ALA A O 1
ATOM 816 N N . ALA A 1 105 ? -14.413 5.433 21.729 1.00 95.69 105 ALA A N 1
ATOM 817 C CA . ALA A 1 105 ? -14.469 4.966 23.116 1.00 95.69 105 ALA A CA 1
ATOM 818 C C . ALA A 1 105 ? -14.447 6.124 24.132 1.00 95.69 105 ALA A C 1
ATOM 820 O O . ALA A 1 105 ? -15.117 6.068 25.161 1.00 95.69 105 ALA A O 1
ATOM 821 N N . ALA A 1 106 ? -13.703 7.200 23.849 1.00 95.38 106 ALA A N 1
ATOM 822 C CA . ALA A 1 106 ? -13.697 8.392 24.694 1.00 95.38 106 ALA A CA 1
ATOM 823 C C . ALA A 1 106 ? -15.064 9.097 24.707 1.00 95.38 106 ALA A C 1
ATOM 825 O O . ALA A 1 106 ? -15.531 9.496 25.774 1.00 95.38 106 ALA A O 1
ATOM 826 N N . MET A 1 107 ? -15.725 9.209 23.549 1.00 95.44 107 MET A N 1
ATOM 827 C CA . MET A 1 107 ? -17.083 9.761 23.453 1.00 95.44 107 MET A CA 1
ATOM 828 C C . MET A 1 107 ? -18.101 8.894 24.200 1.00 95.44 107 MET A C 1
ATOM 830 O O . MET A 1 107 ? -18.933 9.420 24.935 1.00 95.44 107 MET A O 1
ATOM 834 N N . GLU A 1 108 ? -18.011 7.571 24.056 1.00 95.00 108 GLU A N 1
ATOM 835 C CA . GLU A 1 108 ? -18.870 6.624 24.769 1.00 95.00 108 GLU A CA 1
ATOM 836 C C . GLU A 1 108 ? -18.694 6.736 26.286 1.00 95.00 108 GLU A C 1
ATOM 838 O O . GLU A 1 108 ? -19.676 6.870 27.013 1.00 95.00 108 GLU A O 1
ATOM 843 N N . LYS A 1 109 ? -17.444 6.776 26.767 1.00 93.81 109 LYS A N 1
ATOM 844 C CA . LYS A 1 109 ? -17.143 6.981 28.188 1.00 93.81 109 LYS A CA 1
ATOM 845 C C . LYS A 1 109 ? -17.725 8.299 28.704 1.00 93.81 109 LYS A C 1
ATOM 847 O O . LYS A 1 109 ? -18.293 8.326 29.792 1.00 93.81 109 LYS A O 1
ATOM 852 N N . GLY A 1 110 ? -17.610 9.374 27.923 1.00 92.50 110 GLY A N 1
ATOM 853 C CA . GLY A 1 110 ? -18.208 10.669 28.254 1.00 92.50 110 GLY A CA 1
ATOM 854 C C . GLY A 1 110 ? -19.734 10.618 28.385 1.00 92.50 110 GLY A C 1
ATOM 855 O O . GLY A 1 110 ? -20.293 11.363 29.180 1.00 92.50 110 GLY A O 1
ATOM 856 N N . ARG A 1 111 ? -20.403 9.703 27.672 1.00 87.50 111 ARG A N 1
ATOM 857 C CA . ARG A 1 111 ? -21.864 9.542 27.694 1.00 87.50 111 ARG A CA 1
ATOM 858 C C . ARG A 1 111 ? -22.401 8.940 28.997 1.00 87.50 111 ARG A C 1
ATOM 860 O O . ARG A 1 111 ? -23.531 9.233 29.359 1.00 87.50 111 ARG A O 1
ATOM 867 N N . TYR A 1 112 ? -21.610 8.114 29.685 1.00 80.75 112 TYR A N 1
ATOM 868 C CA . TYR A 1 112 ? -22.027 7.398 30.904 1.00 80.75 112 TYR A CA 1
ATOM 869 C C . TYR A 1 112 ? -21.412 7.954 32.199 1.00 80.75 112 TYR A C 1
ATOM 871 O O . TYR A 1 112 ? -21.734 7.488 33.286 1.00 80.75 112 TYR A O 1
ATOM 879 N N . ALA A 1 113 ? -20.535 8.960 32.120 1.00 62.47 113 ALA A N 1
ATOM 880 C CA . ALA A 1 113 ? -19.838 9.514 33.285 1.00 62.47 113 ALA A CA 1
ATOM 881 C C . ALA A 1 113 ? -20.718 10.394 34.207 1.00 62.47 113 ALA A C 1
ATOM 883 O O . ALA A 1 113 ? -20.192 10.993 35.141 1.00 62.47 113 ALA A O 1
ATOM 884 N N . GLN A 1 114 ? -22.034 10.482 33.966 1.00 57.66 114 GLN A N 1
ATOM 885 C CA . GLN A 1 114 ? -22.945 11.401 34.663 1.00 57.66 114 GLN A CA 1
ATOM 886 C C . GLN A 1 114 ? -24.079 10.751 35.479 1.00 57.66 114 GLN A C 1
ATOM 888 O O . GLN A 1 114 ? -24.905 11.483 36.007 1.00 57.66 114 GLN A O 1
ATOM 893 N N . GLU A 1 115 ? -24.124 9.425 35.654 1.00 53.47 115 GLU A N 1
ATOM 894 C CA . GLU A 1 115 ? -25.191 8.772 36.454 1.00 53.47 115 GLU A CA 1
ATOM 895 C C . GLU A 1 115 ? -24.789 8.392 37.896 1.00 53.47 115 GLU A C 1
ATOM 897 O O . GLU A 1 115 ? -25.567 7.761 38.601 1.00 53.47 115 GLU A O 1
ATOM 902 N N . GLY A 1 116 ? -23.601 8.786 38.375 1.00 53.78 116 GLY A N 1
ATOM 903 C CA . GLY A 1 116 ? -23.105 8.402 39.711 1.00 53.78 116 GLY A CA 1
ATOM 904 C C . GLY A 1 116 ? -22.567 9.535 40.587 1.00 53.78 116 GLY A C 1
ATOM 905 O O . GLY A 1 116 ? -21.880 9.255 41.564 1.00 53.78 116 GLY A O 1
ATOM 906 N N . ALA A 1 117 ? -22.818 10.796 40.234 1.00 52.34 117 ALA A N 1
ATOM 907 C CA . ALA A 1 117 ? -22.414 11.956 41.031 1.00 52.34 117 ALA A CA 1
ATOM 908 C C . ALA A 1 117 ? -23.655 12.721 41.516 1.00 52.34 117 ALA A C 1
ATOM 910 O O . ALA A 1 117 ? -23.937 13.821 41.043 1.00 52.34 117 ALA A O 1
ATOM 911 N N . ALA A 1 118 ? -24.411 12.098 42.419 1.00 41.53 118 ALA A N 1
ATOM 912 C CA . ALA A 1 118 ? -25.452 12.721 43.232 1.00 41.53 118 ALA A CA 1
ATOM 913 C C . ALA A 1 118 ? -25.408 12.106 44.634 1.00 41.53 118 ALA A C 1
ATOM 915 O O . ALA A 1 118 ? -25.297 10.861 44.710 1.00 41.53 118 ALA A O 1
#

Nearest PDB structures (foldseek):
  6yfd-assembly1_AA-2  TM=3.446E-01  e=4.211E+00  Beihai levi-like virus 14
  4xrt-assembly1_A  TM=3.761E-01  e=8.348E+00  Streptomyces steffisburgensis

Radius of gyration: 19.48 Å; Cα contacts (8 Å, |Δi|>4): 172; chains: 1; bounding box: 46×26×67 Å

pLDDT: mean 88.57, std 11.65, range [41.53, 97.94]

Solvent-accessible surface area (backbone atoms only — not comparable to full-atom values): 6634 Å² total; per-residue (Å²): 135,53,74,67,56,50,52,49,52,49,42,72,78,44,64,80,37,55,74,46,75,52,85,51,94,87,40,84,52,43,46,38,34,40,27,44,30,73,79,59,91,91,39,24,41,24,38,38,40,39,39,38,58,54,95,94,43,55,40,20,38,34,35,34,23,68,70,32,93,83,44,71,72,76,46,69,26,71,28,71,39,64,71,56,11,52,49,51,39,51,49,51,52,53,51,50,53,52,53,52,51,53,53,51,51,50,54,54,51,66,72,63,72,75,83,79,85,126

Organism: NCBI:txid1612173

Foldseek 3Di:
DDPVVVVVQCCVQCVQWDKDWDDDPVANQKTKIKTWHDPDDQFIKIKIWIWGQDPVAIKIKIFIDGRDDPDPTPDIAMDRDPNVRVVVRVVVVVVVVVVVVVVVVVVVCVVPVPPPDD

Sequence (118 aa):
MTSADFRRELTLVMPGYNWVLHRSRYAPTVQRATGTQSSGFNRLSTLQVVRTQGASGTSYQVKSSGHGAKAPWEGEATNTSLRRALRDLQKLYQNQASKYGRLAAAMEKGRYAQEGAA

Mean predicted aligned error: 6.43 Å

Secondary structure (DSSP, 8-state):
--HHHHHHHHHHH-TTSEEEEEPPSS-TTEEEEEEEEE-STT-EEEEEEEEEEETTEEEEEEEEESB-TTSPP-EEEEESSHHHHHHHHHHHHHHHHHHHHHHHHHHHHHHHTTSS--